Protein AF-Q32FC4-F1 (afdb_monomer_lite)

pLDDT: mean 78.46, std 13.63, range [50.12, 94.38]

Secondary structure (DSSP, 8-state):
-HHHHHHHHHHHHHTTS--HHHHHHHHHHHHHHHHHHHHHHHHS---------S-------S--PBPTTS-BTTT---HHHHHHTTTS-HHHHHHHHHHHHHHHHHHHHHHS-------------

Foldseek 3Di:
DVVVVVVVVVVVVPPPDDDPVVVVVVVVVVVVVVVVVCVVVVVPPPPPPPPPVDADDDQDPPQQDADPVQAGPRQRAHPVCVVCVVVDDSVVNVVRNVVSVVSVVVVVVVPDDPPPPPPPDPPPD

Radius of gyration: 27.04 Å; chains: 1; bounding box: 57×52×66 Å

Sequence (125 aa):
MFASIMFGVFVHALECSRPVGLVQAKLLLWALTASIMVIILSEEGEVAEQLEFFPVQSPCRGICQSDERGFCRGCFRSRDERFNWNKMSDGEKQEVLRLCRQRLMRKLRANKPASSDEPEQPSLF

InterPro domains:
  IPR010710 Protein of unknown function DUF1289 [PF06945] (58-103)
  IPR010710 Protein of unknown function DUF1289 [PTHR35175] (48-118)

Structure (mmCIF, N/CA/C/O backbone):
data_AF-Q32FC4-F1
#
_entry.id   AF-Q32FC4-F1
#
loop_
_atom_site.group_PDB
_atom_site.id
_atom_site.type_symbol
_atom_site.label_atom_id
_atom_site.label_alt_id
_atom_site.label_comp_id
_atom_site.label_asym_id
_atom_site.label_entity_id
_atom_site.label_seq_id
_atom_site.pdbx_PDB_ins_code
_atom_site.Cartn_x
_atom_site.Cartn_y
_atom_site.Cartn_z
_atom_site.occupancy
_atom_site.B_iso_or_equiv
_atom_site.auth_seq_id
_atom_site.auth_comp_id
_atom_site.auth_asym_id
_atom_site.auth_atom_id
_atom_site.pdbx_PDB_model_num
ATOM 1 N N . MET A 1 1 ? -1.563 -3.870 -36.235 1.00 57.56 1 MET A N 1
ATOM 2 C CA . MET A 1 1 ? -1.671 -4.004 -37.710 1.00 57.56 1 MET A CA 1
ATOM 3 C C . MET A 1 1 ? -1.728 -5.463 -38.171 1.00 57.56 1 MET A C 1
ATOM 5 O O . MET A 1 1 ? -2.631 -5.788 -38.927 1.00 57.56 1 MET A O 1
ATOM 9 N N . PHE A 1 2 ? -0.850 -6.360 -37.696 1.00 56.94 2 PHE A N 1
ATOM 10 C CA . PHE A 1 2 ? -0.847 -7.775 -38.122 1.00 56.94 2 PHE A CA 1
ATOM 11 C C . PHE A 1 2 ? -2.152 -8.549 -37.840 1.00 56.94 2 PHE A C 1
ATOM 13 O O . PHE A 1 2 ? -2.583 -9.332 -38.682 1.00 56.94 2 PHE A O 1
ATOM 20 N N . ALA A 1 3 ? -2.828 -8.291 -36.714 1.00 60.69 3 ALA A N 1
ATOM 21 C CA . ALA A 1 3 ? -4.078 -8.982 -36.374 1.00 60.69 3 ALA A CA 1
ATOM 22 C C . ALA A 1 3 ? -5.242 -8.662 -37.338 1.00 60.69 3 ALA A C 1
ATOM 24 O O . ALA A 1 3 ? -6.050 -9.535 -37.646 1.00 60.69 3 ALA A O 1
ATOM 25 N N . SER A 1 4 ? -5.301 -7.439 -37.874 1.00 60.78 4 SER A N 1
ATOM 26 C CA . SER A 1 4 ? -6.399 -7.005 -38.750 1.00 60.78 4 SER A CA 1
ATOM 27 C C . SER A 1 4 ? -6.330 -7.622 -40.151 1.00 60.78 4 SER A C 1
ATOM 29 O O . SER A 1 4 ? -7.367 -7.847 -40.768 1.00 60.78 4 SER A O 1
ATOM 31 N N . ILE A 1 5 ? -5.130 -7.943 -40.652 1.00 63.59 5 ILE A N 1
ATOM 32 C CA . ILE A 1 5 ? -4.958 -8.500 -42.006 1.00 63.59 5 ILE A CA 1
ATOM 33 C C . ILE A 1 5 ? -5.385 -9.976 -42.053 1.00 63.59 5 ILE A C 1
ATOM 35 O O . ILE A 1 5 ? -6.070 -10.387 -42.989 1.00 63.59 5 ILE A O 1
ATOM 39 N N . MET A 1 6 ? -5.064 -10.764 -41.021 1.00 61.12 6 MET A N 1
ATOM 40 C CA . MET A 1 6 ? -5.466 -12.180 -40.953 1.00 61.12 6 MET A CA 1
ATOM 41 C C . MET A 1 6 ? -6.986 -12.353 -40.822 1.00 61.12 6 MET A C 1
ATOM 43 O O . MET A 1 6 ? -7.545 -13.305 -41.366 1.00 61.12 6 MET A O 1
ATOM 47 N N . PHE A 1 7 ? -7.668 -11.404 -40.172 1.00 60.69 7 PHE A N 1
ATOM 48 C CA . PHE A 1 7 ? -9.131 -11.392 -40.103 1.00 60.69 7 PHE A CA 1
ATOM 49 C C . PHE A 1 7 ? -9.773 -11.207 -41.487 1.00 60.69 7 PHE A C 1
ATOM 51 O O . PHE A 1 7 ? -10.730 -11.906 -41.814 1.00 60.69 7 PHE A O 1
ATOM 58 N N . GLY A 1 8 ? -9.219 -10.331 -42.333 1.00 60.97 8 GLY A N 1
ATOM 59 C CA . GLY A 1 8 ? -9.774 -10.052 -43.662 1.00 60.97 8 GLY A CA 1
ATOM 60 C C . GLY A 1 8 ? -9.737 -11.252 -44.616 1.00 60.97 8 GLY A C 1
ATOM 61 O O . GLY A 1 8 ? -10.724 -11.536 -45.293 1.00 60.97 8 GLY A O 1
ATOM 62 N N . VAL A 1 9 ? -8.627 -11.998 -44.645 1.00 63.34 9 VAL A N 1
ATOM 63 C CA . VAL A 1 9 ? -8.462 -13.131 -45.579 1.00 63.34 9 VAL A CA 1
ATOM 64 C C . VAL A 1 9 ? -9.335 -14.329 -45.181 1.00 63.34 9 VAL A C 1
ATOM 66 O O . VAL A 1 9 ? -9.849 -15.036 -46.048 1.00 63.34 9 VAL A O 1
ATOM 69 N N . PHE A 1 10 ? -9.565 -14.545 -43.881 1.00 60.25 10 PHE A N 1
ATOM 70 C CA . PHE A 1 10 ? -10.338 -15.697 -43.412 1.00 60.25 10 PHE A CA 1
ATOM 71 C C . PHE A 1 10 ? -11.853 -15.534 -43.613 1.00 60.25 10 PHE A C 1
ATOM 73 O O . PHE A 1 10 ? -12.529 -16.509 -43.945 1.00 60.25 10 PHE A O 1
ATOM 80 N N . VAL A 1 11 ? -12.385 -14.310 -43.480 1.00 62.97 11 VAL A N 1
ATOM 81 C CA . VAL A 1 11 ? -13.811 -14.035 -43.751 1.00 62.97 11 VAL A CA 1
ATOM 82 C C . VAL A 1 11 ? -14.125 -14.254 -45.227 1.00 62.97 11 VAL A C 1
ATOM 84 O O . VAL A 1 11 ? -15.088 -14.942 -45.555 1.00 62.97 11 VAL A O 1
ATOM 87 N N . HIS A 1 12 ? -13.267 -13.772 -46.130 1.00 59.53 12 HIS A N 1
ATOM 88 C CA . HIS A 1 12 ? -13.529 -13.895 -47.564 1.00 59.53 12 HIS A CA 1
ATOM 89 C C . HIS A 1 12 ? -13.484 -15.352 -48.067 1.00 59.53 12 HIS A C 1
ATOM 91 O O . HIS A 1 12 ? -14.191 -1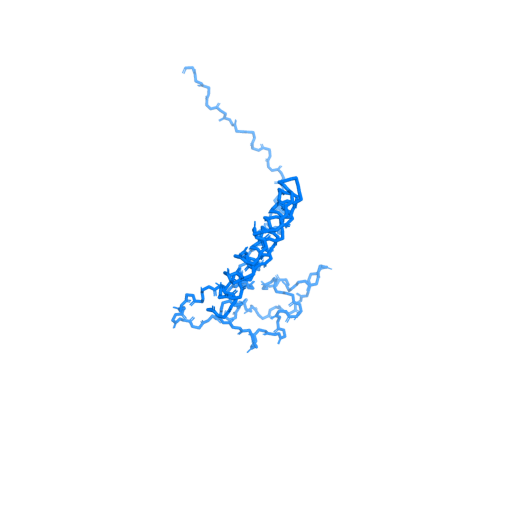5.708 -49.007 1.00 59.53 12 HIS A O 1
ATOM 97 N N . ALA A 1 13 ? -12.706 -16.230 -47.422 1.00 60.91 13 ALA A N 1
ATOM 98 C CA . ALA A 1 13 ? -12.636 -17.645 -47.794 1.00 60.91 13 ALA A CA 1
ATOM 99 C C . ALA A 1 13 ? -13.834 -18.482 -47.299 1.00 60.91 13 ALA A C 1
ATOM 101 O O . ALA A 1 13 ? -14.123 -19.538 -47.864 1.00 60.91 13 ALA A O 1
ATOM 102 N N . LEU A 1 14 ? -14.539 -18.048 -46.248 1.00 57.75 14 LEU A N 1
ATOM 103 C CA . LEU A 1 14 ? -15.633 -18.828 -45.660 1.00 57.75 14 LEU A CA 1
ATOM 104 C C . LEU A 1 14 ? -17.002 -18.566 -46.297 1.00 57.75 14 LEU A C 1
ATOM 106 O O . LEU A 1 14 ? -17.850 -19.462 -46.257 1.00 57.75 14 LEU A O 1
ATOM 110 N N . GLU A 1 15 ? -17.200 -17.401 -46.914 1.00 59.41 15 GLU A N 1
ATOM 111 C CA . GLU A 1 15 ? -18.497 -16.996 -47.471 1.00 59.41 15 GLU A CA 1
ATOM 112 C C . GLU A 1 15 ? -18.882 -17.773 -48.748 1.00 59.41 15 GLU A C 1
ATOM 114 O O . GLU A 1 15 ? -20.056 -17.896 -49.079 1.00 59.41 15 GLU A O 1
ATOM 119 N N . CYS A 1 16 ? -17.916 -18.372 -49.453 1.00 58.00 16 CYS A N 1
ATOM 120 C CA . CYS A 1 16 ? -18.142 -18.909 -50.802 1.00 58.00 16 CYS A CA 1
ATOM 121 C C . CYS A 1 16 ? -18.685 -20.357 -50.869 1.00 58.00 16 CYS A C 1
ATOM 123 O O . CYS A 1 16 ? -18.816 -20.908 -51.959 1.00 58.00 16 CYS A O 1
ATOM 125 N N . SER A 1 17 ? -18.963 -21.037 -49.745 1.00 62.44 17 SER A N 1
ATOM 126 C CA . SER A 1 17 ? -19.251 -22.489 -49.795 1.00 62.44 17 SER A CA 1
ATOM 127 C C . SER A 1 17 ? -20.206 -23.057 -48.742 1.00 62.44 17 SER A C 1
ATOM 129 O O . SER A 1 17 ? -20.218 -24.270 -48.526 1.00 62.44 17 SER A O 1
ATOM 131 N N . ARG A 1 18 ? -21.002 -22.238 -48.038 1.00 57.44 18 ARG A N 1
ATOM 132 C CA . ARG A 1 18 ? -21.811 -22.746 -46.913 1.00 57.44 18 ARG A CA 1
ATOM 133 C C . ARG A 1 18 ? -23.307 -22.465 -47.048 1.00 57.44 18 ARG A C 1
ATOM 135 O O . ARG A 1 18 ? -23.683 -21.366 -47.443 1.00 57.44 18 ARG A O 1
ATOM 142 N N . PRO A 1 19 ? -24.169 -23.436 -46.680 1.00 61.50 19 PRO A N 1
ATOM 143 C CA . PRO A 1 19 ? -25.607 -23.218 -46.624 1.00 61.50 19 PRO A CA 1
ATOM 144 C C . PRO A 1 19 ? -25.902 -22.094 -45.627 1.00 61.50 19 PRO A C 1
ATOM 146 O O . PRO A 1 19 ? -25.350 -22.079 -44.524 1.00 61.50 19 PRO A O 1
ATOM 149 N N . VAL A 1 20 ? -26.782 -21.173 -46.021 1.00 63.06 20 VAL A N 1
ATOM 150 C CA . VAL A 1 20 ? -27.142 -19.920 -45.323 1.00 63.06 20 VAL A CA 1
ATOM 151 C C . VAL A 1 20 ? -27.310 -20.045 -43.798 1.00 63.06 20 VAL A C 1
ATOM 153 O O . VAL A 1 20 ? -26.893 -19.151 -43.065 1.00 63.06 20 VAL A O 1
ATOM 156 N N . GLY A 1 21 ? -27.827 -21.167 -43.285 1.00 63.06 21 GLY A N 1
ATOM 157 C CA . GLY A 1 21 ? -27.994 -21.373 -41.839 1.00 63.06 21 GLY A CA 1
ATOM 158 C C . GLY A 1 21 ? -26.684 -21.538 -41.052 1.00 63.06 21 GLY A C 1
ATOM 159 O O . GLY A 1 21 ? -26.574 -21.070 -39.919 1.00 63.06 21 GLY A O 1
ATOM 160 N N . LEU A 1 22 ? -25.653 -22.155 -41.641 1.00 64.88 22 LEU A N 1
ATOM 161 C CA . LEU A 1 22 ? -24.361 -22.349 -40.966 1.00 64.88 22 LEU A CA 1
ATOM 162 C C . LEU A 1 22 ? -23.527 -21.058 -40.946 1.00 64.88 22 LEU A C 1
ATOM 164 O O . LEU A 1 22 ? -22.656 -20.896 -40.089 1.00 64.88 22 LEU A O 1
ATOM 168 N N . VAL A 1 23 ? -23.806 -20.141 -41.877 1.00 67.19 23 VAL A N 1
ATOM 169 C CA . VAL A 1 23 ? -23.172 -18.820 -41.956 1.00 67.19 23 VAL A CA 1
ATOM 170 C C . VAL A 1 23 ? -23.632 -17.944 -40.789 1.00 67.19 23 VAL A C 1
ATOM 172 O O . VAL A 1 23 ? -22.790 -17.415 -40.068 1.00 67.19 23 VAL A O 1
ATOM 175 N N . GLN A 1 24 ? -24.941 -17.884 -40.508 1.00 71.69 24 GLN A N 1
ATOM 176 C CA . GLN A 1 24 ? -25.469 -17.089 -39.388 1.00 71.69 24 GLN A CA 1
ATOM 177 C C . GLN A 1 24 ? -24.944 -17.559 -38.024 1.00 71.69 24 GLN A C 1
ATOM 179 O O . GLN A 1 24 ? -24.527 -16.732 -37.214 1.00 71.69 24 GLN A O 1
ATOM 184 N N . ALA A 1 25 ? -24.896 -18.872 -37.772 1.00 77.38 25 ALA A N 1
ATOM 185 C CA . ALA A 1 25 ? -24.379 -19.403 -36.507 1.00 77.38 25 ALA A CA 1
ATOM 186 C C . ALA A 1 25 ? -22.890 -19.071 -36.298 1.00 77.38 25 ALA A C 1
ATOM 188 O O . ALA A 1 25 ? -22.475 -18.703 -35.198 1.00 77.38 25 ALA A O 1
ATOM 189 N N . LYS A 1 26 ? -22.081 -19.154 -37.363 1.00 79.31 26 LYS A N 1
ATOM 190 C CA . LYS A 1 26 ? -20.667 -18.766 -37.316 1.00 79.31 26 LYS A CA 1
ATOM 191 C C . LYS A 1 26 ? -20.480 -17.269 -37.120 1.00 79.31 26 LYS A C 1
ATOM 193 O O . LYS A 1 26 ? -19.607 -16.894 -36.347 1.00 79.31 26 LYS A O 1
ATOM 198 N N . LEU A 1 27 ? -21.296 -16.442 -37.773 1.00 81.56 27 LEU A N 1
ATOM 199 C CA . LEU A 1 27 ? -21.254 -14.988 -37.633 1.00 81.56 27 LEU A CA 1
ATOM 200 C C . LEU A 1 27 ? -21.591 -14.556 -36.200 1.00 81.56 27 LEU A C 1
ATOM 202 O O . LEU A 1 27 ? -20.898 -13.708 -35.648 1.00 81.56 27 LEU A O 1
ATOM 206 N N . LEU A 1 28 ? -22.591 -15.183 -35.570 1.00 85.06 28 LEU A N 1
ATOM 207 C CA . LEU A 1 28 ? -22.934 -14.935 -34.166 1.00 85.06 28 LEU A CA 1
ATOM 208 C C . LEU A 1 28 ? -21.814 -15.362 -33.216 1.00 85.06 28 LEU A C 1
ATOM 210 O O . LEU A 1 28 ? -21.466 -14.604 -32.317 1.00 85.06 28 LEU A O 1
ATOM 214 N N . LEU A 1 29 ? -21.209 -16.537 -33.424 1.00 86.94 29 LEU A N 1
ATOM 215 C CA . LEU A 1 29 ? -20.066 -16.963 -32.613 1.00 86.94 29 LEU A CA 1
ATOM 216 C C . LEU A 1 29 ? -18.882 -16.002 -32.779 1.00 86.94 29 LEU A C 1
ATOM 218 O O . LEU A 1 29 ? -18.274 -15.613 -31.787 1.00 86.94 29 LEU A O 1
ATOM 222 N N . TRP A 1 30 ? -18.596 -15.568 -34.010 1.00 85.88 30 TRP A N 1
ATOM 223 C CA . TRP A 1 30 ? -17.572 -14.560 -34.279 1.00 85.88 30 TRP A CA 1
ATOM 224 C C . TRP A 1 30 ? -17.881 -13.233 -33.587 1.00 85.88 30 TRP A C 1
ATOM 226 O O . TRP A 1 30 ? -17.009 -12.705 -32.904 1.00 85.88 30 TRP A O 1
ATOM 236 N N . ALA A 1 31 ? -19.118 -12.740 -33.674 1.00 89.44 31 ALA A N 1
ATOM 237 C CA . ALA A 1 31 ? -19.547 -11.519 -32.998 1.00 89.44 31 ALA A CA 1
ATOM 238 C C . ALA A 1 31 ? -19.398 -11.628 -31.473 1.00 89.44 31 ALA A C 1
ATOM 240 O O . ALA A 1 31 ? -18.842 -10.728 -30.855 1.00 89.44 31 ALA A O 1
ATOM 241 N N . LEU A 1 32 ? -19.799 -12.754 -30.871 1.00 91.06 32 LEU A N 1
ATOM 242 C CA . LEU A 1 32 ? -19.640 -12.995 -29.434 1.00 91.06 32 LEU A CA 1
ATOM 243 C C . LEU A 1 32 ? -18.166 -13.056 -29.026 1.00 91.06 32 LEU A C 1
ATOM 245 O O . LEU A 1 32 ? -17.778 -12.409 -28.058 1.00 91.06 32 LEU A O 1
ATOM 249 N N . THR A 1 33 ? -17.328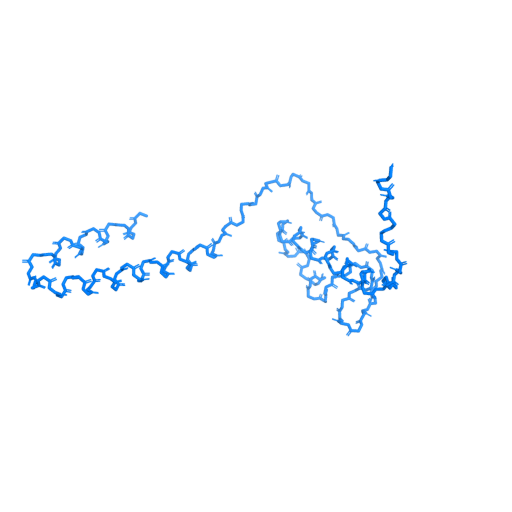 -13.786 -29.768 1.00 89.62 33 THR A N 1
ATOM 250 C CA . THR A 1 33 ? -15.888 -13.853 -29.472 1.00 89.62 33 THR A CA 1
ATOM 251 C C . THR A 1 33 ? -15.205 -12.500 -29.645 1.00 89.62 33 THR A C 1
ATOM 253 O O . THR A 1 33 ? -14.386 -12.137 -28.810 1.00 89.62 33 THR A O 1
ATOM 256 N N . ALA A 1 34 ? -15.586 -11.718 -30.660 1.00 87.00 34 ALA A N 1
ATOM 257 C CA . ALA A 1 34 ? -15.079 -10.368 -30.869 1.00 87.00 34 ALA A CA 1
ATOM 258 C C . ALA A 1 34 ? -15.519 -9.426 -29.739 1.00 87.00 34 ALA A C 1
ATOM 260 O O . ALA A 1 34 ? -14.687 -8.697 -29.209 1.00 87.00 34 ALA A O 1
ATOM 261 N N . SER A 1 35 ? -16.783 -9.485 -29.307 1.00 88.06 35 SER A N 1
ATOM 262 C CA . SER A 1 35 ? -17.267 -8.719 -28.153 1.00 88.06 35 SER A CA 1
ATOM 263 C C . SER A 1 35 ? -16.540 -9.098 -26.863 1.00 88.06 35 SER A C 1
ATOM 265 O O . SER A 1 35 ? -16.120 -8.206 -26.134 1.00 88.06 35 SER A O 1
ATOM 267 N N . ILE A 1 36 ? -16.322 -10.390 -26.597 1.00 87.44 36 ILE A N 1
ATOM 268 C CA . ILE A 1 36 ? -15.561 -10.851 -25.424 1.00 87.44 36 ILE A CA 1
ATOM 269 C C . ILE A 1 36 ? -14.111 -10.352 -25.490 1.00 87.44 36 ILE A C 1
ATOM 271 O O . ILE A 1 36 ? -13.592 -9.860 -24.493 1.00 87.44 36 ILE A O 1
ATOM 275 N N . MET A 1 37 ? -13.465 -10.413 -26.659 1.00 83.38 37 MET A N 1
ATOM 276 C CA . MET A 1 37 ? -12.086 -9.944 -26.824 1.00 83.38 37 MET A CA 1
ATOM 277 C C . MET A 1 37 ? -11.964 -8.422 -26.661 1.00 83.38 37 MET A C 1
ATOM 279 O O . MET A 1 37 ? -10.998 -7.956 -26.069 1.00 83.38 37 MET A O 1
ATOM 283 N N . VAL A 1 38 ? -12.950 -7.647 -27.134 1.00 80.25 38 VAL A N 1
ATOM 284 C CA . VAL A 1 38 ? -13.012 -6.190 -26.917 1.00 80.25 38 VAL A CA 1
ATOM 285 C C . VAL A 1 38 ? -13.204 -5.862 -25.437 1.00 80.25 38 VAL A C 1
ATOM 287 O O . VAL A 1 38 ? -12.572 -4.928 -24.954 1.00 80.25 38 VAL A O 1
ATOM 290 N N . ILE A 1 39 ? -14.017 -6.631 -24.705 1.00 80.44 39 ILE A N 1
ATOM 291 C CA . ILE A 1 39 ? -14.203 -6.446 -23.258 1.00 80.44 39 ILE A CA 1
ATOM 292 C C . ILE A 1 39 ? -12.890 -6.718 -22.511 1.00 80.44 39 ILE A C 1
ATOM 294 O O . ILE A 1 39 ? -12.460 -5.860 -21.750 1.00 80.44 39 ILE A O 1
ATOM 298 N N . ILE A 1 40 ? -12.214 -7.839 -22.794 1.00 77.81 40 ILE A N 1
ATOM 299 C CA . ILE A 1 40 ? -10.943 -8.201 -22.139 1.00 77.81 40 ILE A CA 1
ATOM 300 C C . ILE A 1 40 ? -9.836 -7.183 -22.461 1.00 77.81 40 ILE A C 1
ATOM 302 O O . ILE A 1 40 ? -9.103 -6.768 -21.571 1.00 77.81 40 ILE A O 1
ATOM 306 N N . LEU A 1 41 ? -9.719 -6.733 -23.717 1.00 70.12 41 LEU A N 1
ATOM 307 C CA . LEU A 1 41 ? -8.704 -5.740 -24.100 1.00 70.12 41 LEU A CA 1
ATOM 308 C C . LEU A 1 41 ? -9.010 -4.332 -23.578 1.00 70.12 41 LEU A C 1
ATOM 310 O O . LEU A 1 41 ? -8.092 -3.536 -23.417 1.00 70.12 41 LEU A O 1
ATOM 314 N N . SER A 1 42 ? -10.276 -4.012 -23.302 1.00 64.38 42 SER A N 1
ATOM 315 C CA . SER A 1 42 ? -10.638 -2.721 -22.703 1.00 64.38 42 SER A CA 1
ATOM 316 C C . SER A 1 42 ? -10.283 -2.643 -21.214 1.00 64.38 42 SER A C 1
ATOM 318 O O . SER A 1 42 ? -10.225 -1.543 -20.671 1.00 64.38 42 SER A O 1
ATOM 320 N N . GLU A 1 43 ? -10.040 -3.778 -20.547 1.00 62.47 43 GLU A N 1
ATOM 321 C CA . GLU A 1 43 ? -9.574 -3.800 -19.154 1.00 62.47 43 GLU A CA 1
ATOM 322 C C . GLU A 1 43 ? -8.079 -3.474 -19.034 1.00 62.47 43 GLU A C 1
ATOM 324 O O . GLU A 1 43 ? -7.659 -2.930 -18.013 1.00 62.47 43 GLU A O 1
ATOM 329 N N . GLU A 1 44 ? -7.290 -3.678 -20.095 1.00 55.03 44 GLU A N 1
ATOM 330 C CA . GLU A 1 44 ? -5.913 -3.172 -20.197 1.00 55.03 44 GLU A CA 1
ATOM 331 C C . GLU A 1 44 ? -5.901 -1.695 -20.612 1.00 55.03 44 GLU A C 1
ATOM 333 O O . GLU A 1 44 ? -5.188 -1.271 -21.522 1.00 55.03 44 GLU A O 1
ATOM 338 N N . GLY A 1 45 ? -6.726 -0.896 -19.933 1.00 50.12 45 GLY A N 1
ATOM 339 C CA . GLY A 1 45 ? -6.679 0.551 -19.998 1.00 50.12 45 GLY A CA 1
ATOM 340 C C . GLY A 1 45 ? -5.302 1.019 -19.555 1.00 50.12 45 GLY A C 1
ATOM 341 O O . GLY A 1 45 ? -5.035 1.133 -18.359 1.00 50.12 45 GLY A O 1
ATOM 342 N N . GLU A 1 46 ? -4.442 1.273 -20.539 1.00 55.03 46 GLU A N 1
ATOM 343 C CA . GLU A 1 46 ? -3.233 2.074 -20.439 1.00 55.03 46 GLU A CA 1
ATOM 344 C C . GLU A 1 46 ? -3.633 3.376 -19.743 1.00 55.03 46 GLU A C 1
ATOM 346 O O . GLU A 1 46 ? -4.210 4.286 -20.343 1.00 55.03 46 GLU A O 1
ATOM 351 N N . VAL A 1 47 ? -3.439 3.408 -18.422 1.00 57.88 47 VAL A N 1
ATOM 352 C CA . VAL A 1 47 ? -3.548 4.615 -17.614 1.00 57.88 47 VAL A CA 1
ATOM 353 C C . VAL A 1 47 ? -2.567 5.580 -18.244 1.00 57.88 47 VAL A C 1
ATOM 355 O O . VAL A 1 47 ? -1.363 5.450 -18.050 1.00 57.88 47 VAL A O 1
ATOM 358 N N . ALA A 1 48 ? -3.090 6.486 -19.070 1.00 58.91 48 ALA A N 1
ATOM 359 C CA . ALA A 1 48 ? -2.328 7.572 -19.643 1.00 58.91 48 ALA A CA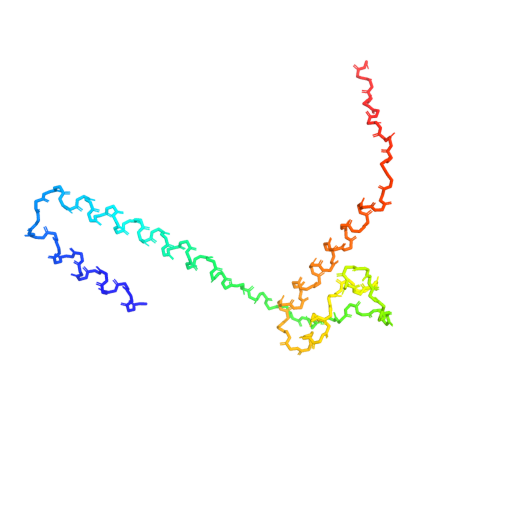 1
ATOM 360 C C . ALA A 1 48 ? -1.678 8.289 -18.463 1.00 58.91 48 ALA A C 1
ATOM 362 O O . ALA A 1 48 ? -2.362 8.987 -17.710 1.00 58.91 48 ALA A O 1
ATOM 363 N N . GLU A 1 49 ? -0.384 8.038 -18.249 1.00 63.38 49 GLU A N 1
ATOM 364 C CA . GLU A 1 49 ? 0.401 8.728 -17.241 1.00 63.38 49 GLU A CA 1
ATOM 365 C C . GLU A 1 49 ? 0.454 10.181 -17.701 1.00 63.38 49 GLU A C 1
ATOM 367 O O . GLU A 1 49 ? 1.291 10.593 -18.506 1.00 63.38 49 GLU A O 1
ATOM 372 N N . GLN A 1 50 ? -0.527 10.964 -17.252 1.00 60.91 50 GLN A N 1
ATOM 373 C CA . GLN A 1 50 ? -0.462 12.404 -17.333 1.00 60.91 50 GLN A CA 1
ATOM 374 C C . GLN A 1 50 ? 0.859 12.775 -16.664 1.00 60.91 50 GLN A C 1
ATOM 376 O O . GLN A 1 50 ? 1.025 12.497 -15.480 1.00 60.91 50 GLN A O 1
ATOM 381 N N . LEU A 1 51 ? 1.807 13.317 -17.442 1.00 64.62 51 LEU A N 1
ATOM 382 C CA . LEU A 1 51 ? 3.114 13.743 -16.946 1.00 64.62 51 LEU A CA 1
ATOM 383 C C . LEU A 1 51 ? 2.899 14.737 -15.803 1.00 64.62 51 LEU A C 1
ATOM 385 O O . LEU A 1 51 ? 2.739 15.942 -16.011 1.00 64.62 51 LEU A O 1
ATOM 389 N N . GLU A 1 52 ? 2.879 14.228 -14.580 1.00 63.06 52 GLU A N 1
ATOM 390 C CA . GLU A 1 52 ? 2.908 15.056 -13.400 1.00 63.06 52 GLU A CA 1
ATOM 391 C C . GLU A 1 52 ? 4.347 15.484 -13.198 1.00 63.06 52 GLU A C 1
ATOM 393 O O . GLU A 1 52 ? 5.220 14.721 -12.801 1.00 63.06 52 GLU A O 1
ATOM 398 N N . PHE A 1 53 ? 4.592 16.747 -13.521 1.00 65.12 53 PHE A N 1
ATOM 399 C CA . PHE A 1 53 ? 5.913 17.363 -13.485 1.00 65.12 53 PHE A CA 1
ATOM 400 C C . PHE A 1 53 ? 6.535 17.410 -12.076 1.00 65.12 53 PHE A C 1
ATOM 402 O O . PHE A 1 53 ? 7.691 17.805 -11.925 1.00 65.12 53 PHE A O 1
ATOM 409 N N . PHE A 1 54 ? 5.776 17.051 -11.034 1.00 78.69 54 PHE A N 1
ATOM 410 C CA . PHE A 1 54 ? 6.184 17.171 -9.642 1.00 78.69 54 PHE A CA 1
ATOM 411 C C . PHE A 1 54 ? 6.296 15.800 -8.967 1.00 78.69 54 PHE A C 1
ATOM 413 O O . PHE A 1 54 ? 5.349 15.016 -9.015 1.00 78.69 54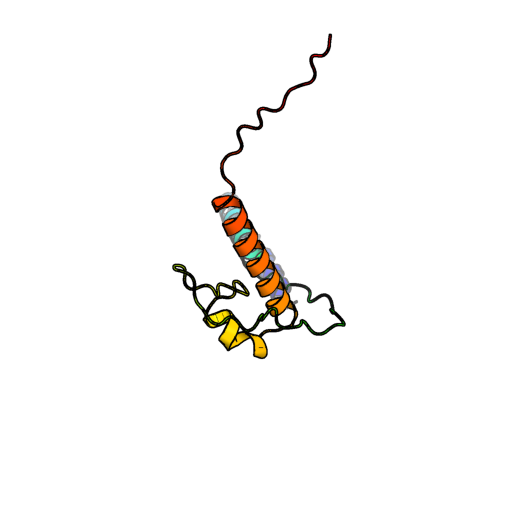 PHE A O 1
ATOM 420 N N . PRO A 1 55 ? 7.411 15.521 -8.266 1.00 80.38 55 PRO A N 1
ATOM 421 C CA . PRO A 1 55 ? 7.601 14.245 -7.594 1.00 80.38 55 PRO A CA 1
ATOM 422 C C . PRO A 1 55 ? 6.583 14.061 -6.462 1.00 80.38 55 PRO A C 1
ATOM 424 O O . PRO A 1 55 ? 6.425 14.925 -5.591 1.00 80.38 55 PRO A O 1
ATOM 427 N N . VAL A 1 56 ? 5.930 12.898 -6.433 1.00 85.81 56 VAL A N 1
ATOM 428 C CA . VAL A 1 56 ? 4.951 12.554 -5.395 1.00 85.81 56 VAL A CA 1
ATOM 429 C C . VAL A 1 56 ? 5.658 12.325 -4.056 1.00 85.81 56 VAL A C 1
ATOM 431 O O . VAL A 1 56 ? 6.388 11.349 -3.859 1.00 85.81 56 VAL A O 1
ATOM 434 N N . GLN A 1 57 ? 5.427 13.223 -3.097 1.00 87.69 57 GLN A N 1
ATOM 435 C CA . GLN A 1 57 ? 6.013 13.130 -1.758 1.00 87.69 57 GLN A CA 1
ATOM 436 C C . GLN A 1 57 ? 5.355 12.029 -0.917 1.00 87.69 57 GLN A C 1
ATOM 438 O O . GLN A 1 57 ? 4.161 11.745 -1.029 1.00 87.69 57 GLN A O 1
ATOM 443 N N . SER A 1 58 ? 6.129 11.412 -0.017 1.00 86.81 58 SER A N 1
ATOM 444 C CA . SER A 1 58 ? 5.593 10.370 0.863 1.00 86.81 58 SER A CA 1
ATOM 445 C C . SER A 1 58 ? 4.644 10.971 1.920 1.00 86.81 58 SER A C 1
ATOM 447 O O . SER A 1 58 ? 5.024 11.923 2.601 1.00 86.81 58 SER A O 1
ATOM 449 N N . PRO A 1 59 ? 3.451 10.394 2.165 1.00 87.44 59 PRO A N 1
ATOM 450 C CA . PRO A 1 59 ? 2.482 10.906 3.145 1.00 87.44 59 PRO A CA 1
ATOM 451 C C . PRO A 1 59 ? 2.829 10.502 4.594 1.00 87.44 59 PRO A C 1
ATOM 453 O O . PRO A 1 59 ? 1.956 10.415 5.463 1.00 87.44 59 PRO A O 1
ATOM 456 N N . CYS A 1 60 ? 4.082 10.129 4.861 1.00 90.38 60 CYS A N 1
ATOM 457 C CA . CYS A 1 60 ? 4.483 9.541 6.132 1.00 90.38 60 CYS A CA 1
ATOM 458 C C . CYS A 1 60 ? 4.578 10.611 7.228 1.00 90.38 60 CYS A C 1
ATOM 460 O O . CYS A 1 60 ? 5.327 11.570 7.098 1.00 90.38 60 CYS A O 1
ATOM 462 N N . ARG A 1 61 ? 3.868 10.410 8.344 1.00 87.62 61 ARG A N 1
ATOM 463 C CA . ARG A 1 61 ? 3.903 11.300 9.522 1.00 87.62 61 ARG A CA 1
ATOM 464 C C . ARG A 1 61 ? 4.790 10.773 10.660 1.00 87.62 61 ARG A C 1
ATOM 466 O O . ARG A 1 61 ? 4.582 11.135 11.809 1.00 87.62 61 ARG A O 1
ATOM 473 N N . GLY A 1 62 ? 5.689 9.826 10.381 1.00 87.69 62 GLY A N 1
ATOM 474 C CA . GLY A 1 62 ? 6.550 9.198 11.400 1.00 87.69 62 GLY A CA 1
ATOM 475 C C . GLY A 1 62 ? 5.843 8.222 12.355 1.00 87.69 62 GLY A C 1
ATOM 476 O O . GLY A 1 62 ? 6.480 7.642 13.226 1.00 87.69 62 GLY A O 1
ATOM 477 N N . ILE A 1 63 ? 4.539 7.982 12.187 1.00 86.19 63 ILE A N 1
ATOM 478 C CA . ILE A 1 63 ? 3.776 7.045 13.023 1.00 86.19 63 ILE A CA 1
ATOM 479 C C . ILE A 1 63 ? 3.775 5.668 12.355 1.00 86.19 63 ILE A C 1
ATOM 481 O O . ILE A 1 63 ? 3.077 5.456 11.367 1.00 86.19 63 ILE A O 1
ATOM 485 N N . CYS A 1 64 ? 4.527 4.714 12.902 1.00 84.94 64 CYS A N 1
ATOM 486 C CA . CYS A 1 64 ? 4.655 3.351 12.366 1.00 84.94 64 CYS A CA 1
ATOM 487 C C . CYS A 1 64 ? 3.801 2.317 13.131 1.00 84.94 64 CYS A C 1
ATOM 489 O O . CYS A 1 64 ? 4.201 1.171 13.300 1.00 84.94 64 CYS A O 1
ATOM 491 N N . GLN A 1 65 ? 2.620 2.707 13.616 1.00 90.75 65 GLN A N 1
ATOM 492 C CA . GLN A 1 65 ? 1.701 1.796 14.310 1.00 90.75 65 GLN A CA 1
ATOM 493 C C . GLN A 1 65 ? 0.602 1.316 13.365 1.00 90.75 65 GLN A C 1
ATOM 495 O O . GLN A 1 65 ? 0.031 2.124 12.627 1.00 90.75 65 GLN A O 1
ATOM 500 N N . SER A 1 66 ? 0.296 0.021 13.390 1.00 91.50 66 SER A N 1
ATOM 501 C CA . SER A 1 66 ? -0.788 -0.565 12.599 1.00 91.50 66 SER A CA 1
ATOM 502 C C . SER A 1 66 ? -2.124 -0.504 13.350 1.00 91.50 66 SER A C 1
ATOM 504 O O . SER A 1 66 ? -2.184 -0.539 14.580 1.00 91.50 66 SER A O 1
ATOM 506 N N . ASP A 1 67 ? -3.205 -0.355 12.598 1.00 89.62 67 ASP A N 1
ATOM 507 C CA . ASP A 1 67 ? -4.577 -0.561 13.050 1.00 89.62 67 ASP A CA 1
ATOM 508 C C . ASP A 1 67 ? -4.918 -2.062 13.025 1.00 89.62 67 ASP A C 1
ATOM 510 O O . ASP A 1 67 ? -4.173 -2.857 12.449 1.00 89.62 67 ASP A O 1
ATOM 514 N N . GLU A 1 68 ? -6.064 -2.447 13.579 1.00 90.75 68 GLU A N 1
ATOM 515 C CA . GLU A 1 68 ? -6.553 -3.840 13.611 1.00 90.75 68 GLU A CA 1
ATOM 516 C C . GLU A 1 68 ? -6.666 -4.459 12.209 1.00 90.75 68 GLU A C 1
ATOM 518 O O . GLU A 1 68 ? -6.477 -5.655 12.016 1.00 90.75 68 GLU A O 1
ATOM 523 N N . ARG A 1 69 ? -6.904 -3.620 11.195 1.00 89.50 69 ARG A N 1
ATOM 524 C CA . ARG A 1 69 ? -6.993 -4.013 9.780 1.00 89.50 69 ARG A CA 1
ATOM 525 C C . ARG A 1 69 ? -5.638 -4.086 9.061 1.00 89.50 69 ARG A C 1
ATOM 527 O O . ARG A 1 69 ? -5.609 -4.273 7.851 1.00 89.50 69 ARG A O 1
ATOM 534 N N . GLY A 1 70 ? -4.523 -3.851 9.756 1.00 91.00 70 GLY A N 1
ATOM 535 C CA . GLY A 1 70 ? -3.175 -3.890 9.172 1.00 91.00 70 GLY A CA 1
ATOM 536 C C . GLY A 1 70 ? -2.736 -2.628 8.411 1.00 91.00 70 GLY A C 1
ATOM 537 O O . GLY A 1 70 ? -1.675 -2.629 7.786 1.00 91.00 70 GLY A O 1
ATOM 538 N N . PHE A 1 71 ? -3.502 -1.532 8.474 1.00 92.75 71 PHE A N 1
ATOM 539 C CA . PHE A 1 71 ? -3.121 -0.236 7.890 1.00 92.75 71 PHE A CA 1
ATOM 540 C C . PHE A 1 71 ? -2.398 0.650 8.905 1.00 92.75 71 PHE A C 1
ATOM 542 O O . PHE A 1 71 ? -2.721 0.642 10.087 1.00 92.75 71 PHE A O 1
ATOM 549 N N . CYS A 1 72 ? -1.451 1.470 8.456 1.00 93.88 72 CYS A N 1
ATOM 550 C CA . CYS A 1 72 ? -0.783 2.450 9.310 1.00 93.88 72 CYS A CA 1
ATOM 551 C C . CYS A 1 72 ? -1.783 3.482 9.873 1.00 93.88 72 CYS A C 1
ATOM 553 O O . CYS A 1 72 ? -2.490 4.133 9.107 1.00 93.88 72 CYS A O 1
ATOM 555 N N . ARG A 1 73 ? -1.792 3.704 11.194 1.00 90.94 73 ARG A N 1
ATOM 556 C CA . ARG A 1 73 ? -2.677 4.671 11.875 1.00 90.94 73 ARG A CA 1
ATOM 557 C C . ARG A 1 73 ? -2.455 6.123 11.435 1.00 90.94 73 ARG A C 1
ATOM 559 O O . ARG A 1 73 ? -3.373 6.928 11.536 1.00 90.94 73 ARG A O 1
ATOM 566 N N . GLY A 1 74 ? -1.248 6.452 10.968 1.00 91.25 74 GLY A N 1
ATOM 567 C CA . GLY A 1 74 ? -0.886 7.798 10.520 1.00 91.25 74 GLY A CA 1
ATOM 568 C C . GLY A 1 74 ? -1.179 8.050 9.040 1.00 91.25 74 GLY A C 1
ATOM 569 O O . GLY A 1 74 ? -1.888 8.994 8.708 1.00 91.25 74 GLY A O 1
ATOM 570 N N . CYS A 1 75 ? -0.615 7.227 8.148 1.00 92.19 75 CYS A N 1
ATOM 571 C CA . CYS A 1 75 ? -0.702 7.444 6.696 1.00 92.19 75 CYS A CA 1
ATOM 572 C C . CYS A 1 75 ? -1.739 6.571 5.975 1.00 92.19 75 CYS A C 1
ATOM 574 O O . CYS A 1 75 ? -1.946 6.764 4.784 1.00 92.19 75 CYS A O 1
ATOM 576 N N . PHE A 1 76 ? -2.379 5.614 6.655 1.00 92.50 76 PHE A N 1
ATOM 577 C CA . PHE A 1 76 ? -3.377 4.692 6.084 1.00 92.50 76 PHE A CA 1
ATOM 578 C C . PHE A 1 76 ? -2.877 3.788 4.944 1.00 92.50 76 PHE A C 1
ATOM 580 O O . PHE A 1 76 ? -3.678 3.109 4.294 1.00 92.50 76 PHE A O 1
ATOM 587 N N . ARG A 1 77 ? -1.554 3.716 4.749 1.00 93.69 77 ARG A N 1
ATOM 588 C CA . ARG A 1 77 ? -0.913 2.750 3.853 1.00 93.69 77 ARG A CA 1
ATOM 589 C C . ARG A 1 77 ? -0.858 1.360 4.474 1.00 93.69 77 ARG A C 1
ATOM 591 O O . ARG A 1 77 ? -0.697 1.229 5.694 1.00 93.69 77 ARG A O 1
ATOM 598 N N . SER A 1 78 ? -0.972 0.333 3.642 1.00 93.31 78 SER A N 1
ATOM 599 C CA . SER A 1 78 ? -0.737 -1.056 4.030 1.00 93.31 78 SER A CA 1
ATOM 600 C C . SER A 1 78 ? 0.749 -1.294 4.327 1.00 93.31 78 SER A C 1
ATOM 602 O O . SER A 1 78 ? 1.606 -0.413 4.171 1.00 93.31 78 SER A O 1
ATOM 604 N N . ARG A 1 79 ? 1.078 -2.493 4.813 1.00 91.75 79 ARG A N 1
ATOM 605 C CA . ARG A 1 79 ? 2.472 -2.919 4.960 1.00 91.75 79 ARG A CA 1
ATOM 606 C C . ARG A 1 79 ? 3.175 -2.921 3.597 1.00 91.75 79 ARG A C 1
ATOM 608 O O . ARG A 1 79 ? 4.211 -2.274 3.469 1.00 91.75 79 ARG A O 1
ATOM 615 N N . ASP A 1 80 ? 2.570 -3.544 2.594 1.00 92.69 80 ASP A N 1
ATOM 616 C CA . ASP A 1 80 ? 3.167 -3.732 1.267 1.00 92.69 80 ASP A CA 1
ATOM 617 C C . ASP A 1 80 ? 3.353 -2.410 0.514 1.00 92.69 80 ASP A C 1
ATOM 619 O O . ASP A 1 80 ? 4.411 -2.167 -0.060 1.00 92.69 80 ASP A O 1
ATOM 623 N N . GLU A 1 81 ? 2.387 -1.491 0.616 1.00 93.06 81 GLU A N 1
ATOM 624 C CA . GLU A 1 81 ? 2.480 -0.145 0.028 1.00 93.06 81 GLU A CA 1
ATOM 625 C C . GLU A 1 81 ? 3.642 0.672 0.611 1.00 93.06 81 GLU A C 1
ATOM 627 O O . GLU A 1 81 ? 4.227 1.503 -0.078 1.00 93.06 81 GLU A O 1
ATOM 632 N N . ARG A 1 82 ? 4.005 0.457 1.885 1.00 91.31 82 ARG A N 1
ATOM 633 C CA . ARG A 1 82 ? 5.173 1.120 2.488 1.00 91.31 82 ARG A CA 1
ATOM 634 C C . ARG A 1 82 ? 6.485 0.538 1.977 1.00 91.31 82 ARG A C 1
ATOM 636 O O . ARG A 1 82 ? 7.405 1.307 1.719 1.00 91.31 82 ARG A O 1
ATOM 643 N N . PHE A 1 83 ? 6.566 -0.787 1.844 1.00 91.25 83 PHE A N 1
ATOM 644 C CA . PHE A 1 83 ? 7.771 -1.466 1.357 1.00 91.25 83 PHE A CA 1
ATOM 645 C C . PHE A 1 83 ? 8.034 -1.191 -0.125 1.00 91.25 83 PHE A C 1
ATOM 647 O O . PHE A 1 83 ? 9.185 -1.006 -0.517 1.00 91.25 83 PHE A O 1
ATOM 654 N N . ASN A 1 84 ? 6.978 -1.113 -0.932 1.00 92.94 84 ASN A N 1
ATOM 655 C CA . ASN A 1 84 ? 7.087 -0.921 -2.375 1.00 92.94 84 ASN A CA 1
ATOM 656 C C . ASN A 1 84 ? 7.020 0.549 -2.817 1.00 92.94 84 ASN A C 1
ATOM 658 O O . ASN A 1 84 ? 7.209 0.815 -3.996 1.00 92.94 84 ASN A O 1
ATOM 662 N N . TRP A 1 85 ? 6.842 1.513 -1.903 1.00 91.69 85 TRP A N 1
ATOM 663 C CA . TRP A 1 85 ? 6.705 2.942 -2.239 1.00 91.69 85 TRP A CA 1
ATOM 664 C C . TRP A 1 85 ? 7.816 3.485 -3.150 1.00 91.69 85 TRP A C 1
ATOM 666 O O . TRP A 1 85 ? 7.549 4.249 -4.071 1.00 91.69 85 TRP A O 1
ATOM 676 N N . ASN A 1 86 ? 9.065 3.080 -2.908 1.00 90.69 86 ASN A N 1
ATOM 677 C CA . ASN A 1 86 ? 10.214 3.537 -3.696 1.00 90.69 86 ASN A CA 1
ATOM 678 C C . ASN A 1 86 ? 10.332 2.841 -5.063 1.00 90.69 86 ASN A C 1
ATOM 680 O O . ASN A 1 86 ? 11.139 3.268 -5.880 1.00 90.69 86 ASN A O 1
ATOM 684 N N . LYS A 1 87 ? 9.581 1.758 -5.289 1.00 92.06 87 LYS A N 1
ATOM 685 C CA . LYS A 1 87 ? 9.578 0.982 -6.538 1.00 92.06 87 LYS A CA 1
ATOM 686 C C . LYS A 1 87 ? 8.412 1.342 -7.460 1.00 92.06 87 LYS A C 1
ATOM 688 O O . LYS A 1 87 ? 8.443 0.954 -8.618 1.00 92.06 87 LYS A O 1
ATOM 693 N N . MET A 1 88 ? 7.399 2.026 -6.931 1.00 89.38 88 MET A N 1
ATOM 694 C CA . MET A 1 88 ? 6.186 2.400 -7.655 1.00 89.38 88 MET A CA 1
ATOM 695 C C . MET A 1 88 ? 6.441 3.552 -8.637 1.00 89.38 88 MET A C 1
ATOM 697 O O . MET A 1 88 ? 7.239 4.449 -8.335 1.00 89.38 88 MET A O 1
ATOM 701 N N . SER A 1 89 ? 5.731 3.552 -9.768 1.00 90.00 89 SER A N 1
ATOM 702 C CA . SER A 1 89 ? 5.646 4.702 -10.680 1.00 90.00 89 SER A CA 1
ATOM 703 C C . SER A 1 89 ? 4.949 5.882 -9.993 1.00 90.00 89 SER A C 1
ATOM 705 O O . SER A 1 89 ? 4.314 5.728 -8.943 1.00 90.00 89 SER A O 1
ATOM 707 N N . ASP A 1 90 ? 5.079 7.094 -10.534 1.00 88.31 90 ASP A N 1
ATOM 708 C CA . ASP A 1 90 ? 4.406 8.248 -9.933 1.00 88.31 90 ASP A CA 1
ATOM 709 C C . ASP A 1 90 ? 2.878 8.115 -10.016 1.00 88.31 90 ASP A C 1
ATOM 711 O O . ASP A 1 90 ? 2.209 8.379 -9.016 1.00 88.31 90 ASP A O 1
ATOM 715 N N . GLY A 1 91 ? 2.338 7.567 -11.112 1.00 87.81 91 GLY A N 1
ATOM 716 C CA . GLY A 1 91 ? 0.913 7.234 -11.224 1.00 87.81 91 GLY A CA 1
ATOM 717 C C . GLY A 1 91 ? 0.459 6.229 -10.158 1.00 87.81 91 GLY A C 1
ATOM 718 O O . GLY A 1 91 ? -0.552 6.437 -9.482 1.00 87.81 91 GLY A O 1
ATOM 719 N N . GLU A 1 92 ? 1.253 5.186 -9.905 1.00 89.75 92 GLU A N 1
ATOM 720 C CA . GLU A 1 92 ? 0.971 4.225 -8.831 1.00 89.75 92 GLU A CA 1
ATOM 721 C C . GLU A 1 92 ? 1.015 4.880 -7.440 1.00 89.75 92 GLU A C 1
ATOM 723 O O . GLU A 1 92 ? 0.153 4.621 -6.594 1.00 89.75 92 GLU A O 1
ATOM 728 N N . LYS A 1 93 ? 1.983 5.770 -7.179 1.00 91.38 93 LYS A N 1
ATOM 729 C CA . LYS A 1 93 ? 2.069 6.505 -5.904 1.00 91.38 93 LYS A CA 1
ATOM 730 C C . LYS A 1 93 ? 0.838 7.375 -5.677 1.00 91.38 93 LYS A C 1
ATOM 732 O O . LYS A 1 93 ? 0.326 7.421 -4.553 1.00 91.38 93 LYS A O 1
ATOM 737 N N . GLN A 1 94 ? 0.355 8.060 -6.711 1.00 90.12 94 GLN A N 1
ATOM 738 C CA . GLN A 1 94 ? -0.875 8.845 -6.629 1.00 90.12 94 GLN A CA 1
ATOM 739 C C . GLN A 1 94 ? -2.090 7.974 -6.335 1.00 90.12 94 GLN A C 1
ATOM 741 O O . GLN A 1 94 ? -2.915 8.327 -5.488 1.00 90.12 94 GLN A O 1
ATOM 746 N N . GLU A 1 95 ? -2.173 6.811 -6.975 1.00 91.50 95 GLU A N 1
ATOM 747 C CA . GLU A 1 95 ? -3.247 5.860 -6.728 1.00 91.50 95 GLU A CA 1
ATOM 748 C C . GLU A 1 95 ? -3.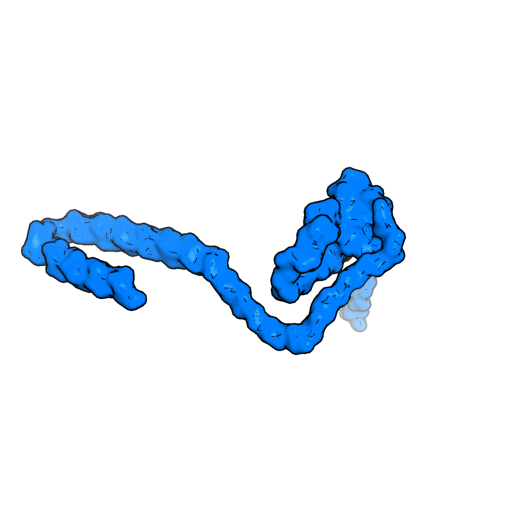231 5.374 -5.272 1.00 91.50 95 GLU A C 1
ATOM 750 O O . GLU A 1 95 ? -4.256 5.400 -4.582 1.00 91.50 95 GLU A O 1
ATOM 755 N N . VAL A 1 96 ? -2.051 5.058 -4.729 1.00 93.44 96 VAL A N 1
ATOM 756 C CA . VAL A 1 96 ? -1.895 4.740 -3.302 1.00 93.44 96 VAL A CA 1
ATOM 757 C C . VAL A 1 96 ? -2.375 5.896 -2.416 1.00 93.44 96 VAL A C 1
ATOM 759 O O . VAL A 1 96 ? -3.082 5.663 -1.429 1.00 93.44 96 VAL A O 1
ATOM 762 N N . LEU A 1 97 ? -2.051 7.151 -2.748 1.00 92.62 97 LEU A N 1
ATOM 763 C CA . LEU A 1 97 ? -2.536 8.323 -2.006 1.00 92.62 97 LEU A CA 1
ATOM 764 C C . LEU A 1 97 ? -4.063 8.467 -2.072 1.00 92.62 97 LEU A C 1
ATOM 766 O O . LEU A 1 97 ? -4.703 8.739 -1.046 1.00 92.62 97 LEU A O 1
ATOM 770 N N . ARG A 1 98 ? -4.663 8.233 -3.243 1.00 93.00 98 ARG A N 1
ATOM 771 C CA . ARG A 1 98 ? -6.117 8.233 -3.445 1.00 93.00 98 ARG A CA 1
ATOM 772 C C . ARG A 1 98 ? -6.791 7.177 -2.567 1.00 93.00 98 ARG A C 1
ATOM 774 O O . ARG A 1 98 ? -7.742 7.491 -1.842 1.00 93.00 98 ARG A O 1
ATOM 781 N N . LEU A 1 99 ? -6.258 5.955 -2.550 1.00 93.69 99 LEU A N 1
ATOM 782 C CA . LEU A 1 99 ? -6.732 4.863 -1.696 1.00 93.69 99 LEU A CA 1
ATOM 783 C C . LEU A 1 99 ? -6.589 5.196 -0.206 1.00 93.69 99 LEU A C 1
ATOM 785 O O . LEU A 1 99 ? -7.515 4.949 0.574 1.00 93.69 99 LEU A O 1
ATOM 789 N N . CYS A 1 100 ? -5.474 5.805 0.206 1.00 93.38 100 CYS A N 1
ATOM 790 C CA . CYS A 1 100 ? -5.273 6.261 1.585 1.00 93.38 100 CYS A CA 1
ATOM 791 C C . CYS A 1 100 ? -6.341 7.276 2.003 1.00 93.38 100 CYS A C 1
ATOM 793 O O . CYS A 1 100 ? -6.936 7.140 3.077 1.00 93.38 100 CYS A O 1
ATOM 795 N N . ARG A 1 101 ? -6.656 8.245 1.132 1.00 93.00 101 ARG A N 1
ATOM 796 C CA . ARG A 1 101 ? -7.737 9.214 1.360 1.00 93.00 101 ARG A CA 1
ATOM 797 C C . ARG A 1 101 ? -9.082 8.509 1.515 1.00 93.00 101 ARG A C 1
ATOM 799 O O . ARG A 1 101 ? -9.816 8.794 2.457 1.00 93.00 101 ARG A O 1
ATOM 806 N N . GLN A 1 102 ? -9.389 7.543 0.652 1.00 94.38 102 GLN A N 1
ATOM 807 C CA . GLN A 1 102 ? -10.630 6.769 0.730 1.00 94.38 102 GLN A CA 1
ATOM 808 C C . GLN A 1 102 ? -10.731 5.953 2.031 1.00 94.38 102 GLN A C 1
ATOM 810 O O . GLN A 1 102 ? -11.795 5.889 2.650 1.00 94.38 102 GLN A O 1
ATOM 815 N N . ARG A 1 103 ? -9.633 5.331 2.481 1.00 93.56 103 ARG A N 1
ATOM 816 C CA . ARG A 1 103 ? -9.559 4.606 3.764 1.00 93.56 103 ARG A CA 1
ATOM 817 C C . ARG A 1 103 ? -9.799 5.541 4.950 1.00 93.56 103 ARG A C 1
ATOM 819 O O . ARG A 1 103 ? -10.603 5.201 5.817 1.00 93.56 103 ARG A O 1
ATOM 826 N N . LEU A 1 104 ? -9.184 6.724 4.947 1.00 91.69 104 LEU A N 1
ATOM 827 C CA . LEU A 1 104 ? -9.423 7.754 5.958 1.00 91.69 104 LEU A CA 1
ATOM 828 C C . LEU A 1 104 ? -10.898 8.180 5.985 1.00 91.69 104 LEU A C 1
ATOM 830 O O . LEU A 1 104 ? -11.504 8.183 7.052 1.00 91.69 104 LEU A O 1
ATOM 834 N N . MET A 1 105 ? -11.508 8.459 4.828 1.00 91.81 105 MET A N 1
ATOM 835 C CA . MET A 1 105 ? -12.925 8.844 4.758 1.00 91.81 105 MET A CA 1
ATOM 836 C C . MET A 1 105 ? -13.853 7.744 5.281 1.00 91.81 105 MET A C 1
ATOM 838 O O . MET A 1 105 ? -14.806 8.041 5.997 1.00 91.81 105 MET A O 1
ATOM 842 N N . ARG A 1 106 ? -13.562 6.468 4.989 1.00 91.94 106 ARG A N 1
ATOM 843 C CA . ARG A 1 106 ? -14.306 5.334 5.564 1.00 91.94 106 ARG A CA 1
ATOM 844 C C . ARG A 1 106 ? -14.199 5.294 7.088 1.00 91.94 106 ARG A C 1
ATOM 846 O O . ARG A 1 106 ? -15.209 5.076 7.748 1.00 91.94 106 ARG A O 1
ATOM 853 N N . LYS A 1 107 ? -13.008 5.545 7.642 1.00 89.56 107 LYS A N 1
ATOM 854 C CA . LYS A 1 107 ? -12.797 5.597 9.095 1.00 89.56 107 LYS A CA 1
ATOM 855 C C . LYS A 1 107 ? -13.537 6.773 9.740 1.00 89.56 107 LYS A C 1
ATOM 857 O O . LYS A 1 107 ? -14.178 6.590 10.766 1.00 89.56 107 LYS A O 1
ATOM 862 N N . LEU A 1 108 ? -13.508 7.953 9.117 1.00 89.88 108 LEU A N 1
ATOM 863 C CA . LEU A 1 108 ? -14.240 9.132 9.595 1.00 89.88 108 LEU A CA 1
ATOM 864 C C . LEU A 1 108 ? -15.757 8.914 9.585 1.00 89.88 108 LEU A C 1
ATOM 866 O O . LEU A 1 108 ? -16.420 9.267 10.553 1.00 89.88 108 LEU A O 1
ATOM 870 N N . ARG A 1 109 ? -16.301 8.297 8.528 1.00 90.75 109 ARG A N 1
ATOM 871 C CA . ARG A 1 109 ? -17.731 7.955 8.446 1.00 90.75 109 ARG A CA 1
ATOM 872 C C . ARG A 1 109 ? -18.144 6.942 9.509 1.00 90.75 109 ARG A C 1
ATOM 874 O O . ARG A 1 109 ? -19.182 7.127 10.121 1.00 90.75 109 ARG A O 1
ATOM 881 N N . ALA A 1 110 ? -17.326 5.916 9.749 1.00 88.62 110 ALA A N 1
ATOM 882 C CA . ALA A 1 110 ? -17.593 4.926 10.793 1.00 88.62 110 ALA A CA 1
ATOM 883 C C . ALA A 1 110 ? -17.551 5.527 12.210 1.00 88.62 110 ALA A C 1
ATOM 885 O O . ALA A 1 110 ? -18.261 5.059 13.091 1.00 88.62 110 ALA A O 1
ATOM 886 N N . ASN A 1 111 ? -16.736 6.566 12.420 1.00 83.69 111 ASN A N 1
ATOM 887 C CA . ASN A 1 111 ? -16.621 7.260 13.702 1.00 83.69 111 ASN A CA 1
ATOM 888 C C . ASN A 1 111 ? -17.655 8.372 13.901 1.00 83.69 111 ASN A C 1
ATOM 890 O O . ASN A 1 111 ? -17.764 8.879 15.016 1.00 83.69 111 ASN A O 1
ATOM 894 N N . LYS A 1 112 ? -18.362 8.813 12.852 1.00 79.69 112 LYS A N 1
ATOM 895 C CA . LYS A 1 112 ? -19.366 9.863 13.008 1.00 79.69 112 LYS A CA 1
ATOM 896 C C . LYS A 1 112 ? -20.583 9.238 13.700 1.00 79.69 112 LYS A C 1
ATOM 898 O O . LYS A 1 112 ? -21.201 8.358 13.100 1.00 79.69 112 LYS A O 1
ATOM 903 N N . PRO A 1 113 ? -20.926 9.643 14.940 1.00 67.69 113 PRO A N 1
ATOM 904 C CA . PRO A 1 113 ? -22.192 9.229 15.525 1.00 67.69 113 PRO A CA 1
ATOM 905 C C . PRO A 1 113 ? -23.303 9.690 14.581 1.00 67.69 113 PRO A C 1
ATOM 907 O O . PRO A 1 113 ? -23.181 10.759 13.977 1.00 67.69 113 PRO A O 1
ATOM 910 N N . ALA A 1 114 ? -24.339 8.871 14.409 1.00 62.97 114 ALA A N 1
ATOM 911 C CA . ALA A 1 114 ? -25.525 9.259 13.661 1.00 62.97 114 ALA A CA 1
ATOM 912 C C . ALA A 1 114 ? -26.140 10.479 14.361 1.00 62.97 114 ALA A C 1
ATOM 914 O O . ALA A 1 114 ? -26.881 10.328 15.329 1.00 62.97 114 ALA A O 1
ATOM 915 N N . SER A 1 115 ? -25.75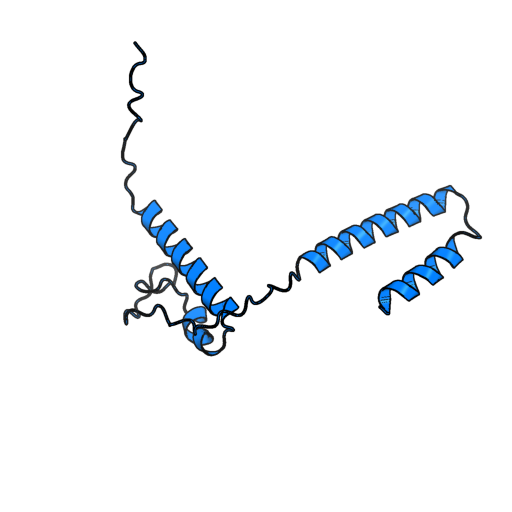3 11.688 13.945 1.00 60.00 115 SER A N 1
ATOM 916 C CA . SER A 1 115 ? -26.420 12.895 14.398 1.00 60.00 115 SER A CA 1
ATOM 917 C C . SER A 1 115 ? -27.812 12.858 13.789 1.00 60.00 115 SER A C 1
ATOM 919 O O . SER A 1 115 ? -27.980 12.744 12.574 1.00 60.00 115 SER A O 1
ATOM 921 N N . SER A 1 116 ? -28.803 12.851 14.672 1.00 56.56 116 SER A N 1
ATOM 922 C CA . SER A 1 116 ? -30.219 13.021 14.386 1.00 56.56 116 SER A CA 1
ATOM 923 C C . SER A 1 116 ? -30.472 14.459 13.934 1.00 56.56 116 SER A C 1
ATOM 925 O O . SER A 1 116 ? -31.164 15.214 14.608 1.00 56.56 116 SER A O 1
ATOM 927 N N . ASP A 1 117 ? -29.853 14.853 12.829 1.00 62.69 117 ASP A N 1
ATOM 928 C CA . ASP A 1 117 ? -30.183 16.089 12.139 1.00 62.69 117 ASP A CA 1
ATOM 929 C C . ASP A 1 117 ? -31.284 15.714 11.144 1.00 62.69 117 ASP A C 1
ATOM 931 O O . ASP A 1 117 ? -31.032 15.460 9.963 1.00 62.69 117 ASP A O 1
ATOM 935 N N . GLU A 1 118 ? -32.507 15.557 11.658 1.00 63.34 118 GLU A N 1
ATOM 936 C CA . GLU A 1 118 ? -33.692 15.570 10.805 1.00 63.34 118 GLU A CA 1
ATOM 937 C C . GLU A 1 118 ? -33.644 16.898 10.042 1.00 63.34 118 GLU A C 1
ATOM 939 O O . GLU A 1 118 ? -33.501 17.946 10.680 1.00 63.34 118 GLU A O 1
ATOM 944 N N . PRO A 1 119 ? -33.641 16.897 8.697 1.00 66.50 119 PRO A N 1
ATOM 945 C CA . PRO A 1 119 ? -33.615 18.146 7.964 1.00 66.50 119 PRO A CA 1
ATOM 946 C C . PRO A 1 119 ? -34.913 18.878 8.298 1.00 66.50 119 PRO A C 1
ATOM 948 O O . PRO A 1 119 ? -35.968 18.496 7.793 1.00 66.50 119 PRO A O 1
ATOM 951 N N . GLU A 1 120 ? -34.842 19.903 9.154 1.00 65.62 120 GLU A N 1
ATOM 952 C CA . GLU A 1 120 ? -35.932 20.856 9.348 1.00 65.62 120 GLU A CA 1
ATOM 953 C C . GLU A 1 120 ? -36.203 21.490 7.983 1.00 65.62 120 GLU A C 1
ATOM 955 O O . GLU A 1 120 ? -35.535 22.427 7.541 1.00 65.62 120 GLU A O 1
ATOM 960 N N . GLN A 1 121 ? -37.141 20.893 7.250 1.00 71.81 121 GLN A N 1
ATOM 961 C CA . GLN A 1 121 ? -37.697 21.472 6.046 1.00 71.81 121 GLN A CA 1
ATOM 962 C C . GLN A 1 121 ? -38.334 22.790 6.483 1.00 71.81 121 GLN A C 1
ATOM 964 O O . GLN A 1 121 ? -39.242 22.756 7.320 1.00 71.81 121 GLN A O 1
ATOM 969 N N . PRO A 1 122 ? -37.888 23.947 5.965 1.00 75.06 122 PRO A N 1
ATOM 970 C CA . PRO A 1 122 ? -38.579 25.186 6.260 1.00 75.06 122 PRO A CA 1
ATOM 971 C C . PRO A 1 122 ? -40.028 25.023 5.796 1.00 75.06 122 PRO A C 1
ATOM 973 O O . PRO A 1 122 ? -40.281 24.675 4.639 1.00 75.06 122 PRO A O 1
ATOM 976 N N . SER A 1 123 ? -40.975 25.209 6.716 1.00 74.00 123 SER A N 1
ATOM 977 C CA . SER A 1 123 ? -42.395 25.117 6.401 1.00 74.00 123 SER A CA 1
ATOM 978 C C . SER A 1 123 ? -42.729 26.196 5.378 1.00 74.00 123 SER A C 1
ATOM 980 O O . SER A 1 123 ? -42.608 27.386 5.666 1.00 74.00 123 SER A O 1
ATOM 982 N N . LEU A 1 124 ? -43.124 25.760 4.187 1.00 76.81 124 LEU A N 1
ATOM 983 C CA . LEU A 1 124 ? -43.512 26.598 3.059 1.00 76.81 124 LEU A CA 1
ATOM 984 C C . LEU A 1 124 ? -44.964 27.070 3.271 1.00 76.81 124 LEU A C 1
ATOM 986 O O . LEU A 1 124 ? -45.862 26.698 2.519 1.00 76.81 124 LEU A O 1
ATOM 990 N N . PHE A 1 125 ? -45.188 27.786 4.377 1.00 69.44 125 PHE A N 1
ATOM 991 C CA . PHE A 1 125 ? -46.383 28.603 4.594 1.00 69.44 125 PHE A CA 1
ATOM 992 C C . PHE A 1 125 ? -46.173 29.990 3.989 1.00 69.44 125 PHE A C 1
ATOM 994 O O . PHE A 1 125 ? -45.028 30.495 4.057 1.00 69.44 125 PHE A O 1
#

Organism: Shigella dysenteriae serotype 1 (strain Sd197) (NCBI:txid300267)